Protein AF-R5KAX8-F1 (afdb_monomer_lite)

Foldseek 3Di:
DAAAEEFQDQPVLPPQDPVVLVVCLVRHQKYFYQQPPQDLPDPALVSLLVSLVPDDQRRRWMRHNNDIDTDDSLLSSVLCCCANVQKDAFQRVQQDDSPPDDGHDPPDDDPDAPVVVLVVSLVVVLVRVVVVDPDDDDPVVSVCPRAVAAWDQDPVRSMIGGNYHYDDDDPSCCVVTPDPD

Sequence (181 aa):
MKNFLWVTRNLEFTGLKKADKENLYFNYPIIIRRPKSLPKDCESYCTLYKCCKNMPLKDRQIVYNKVLFKLSIKQYFMFCALLLWGEIDEKEFNKIDFRTGRCRKPNQKAARNLEKSINILKREIKKKIKAASKAVFDEESYKDDFINNLAMFDSWTRIAICKYRPAHLPSYLEKVCKQES

Structure (mmCIF, N/CA/C/O backbone):
data_AF-R5KAX8-F1
#
_entry.id   AF-R5KAX8-F1
#
loop_
_atom_site.group_PDB
_atom_site.id
_atom_site.type_symbol
_atom_site.label_atom_id
_atom_site.label_alt_id
_atom_site.label_comp_id
_atom_site.label_asym_id
_atom_site.label_entity_id
_atom_site.label_seq_id
_atom_site.pdbx_PDB_ins_code
_atom_site.Cartn_x
_atom_site.Cartn_y
_atom_site.Cartn_z
_atom_site.occupancy
_atom_site.B_iso_or_equiv
_atom_site.auth_seq_id
_atom_site.auth_comp_id
_atom_site.auth_asym_id
_atom_site.auth_atom_id
_atom_site.pdbx_PDB_model_num
ATOM 1 N N . MET A 1 1 ? 3.744 -15.124 9.694 1.00 63.97 1 MET A N 1
ATOM 2 C CA . MET A 1 1 ? 3.712 -14.063 8.660 1.00 63.97 1 MET A CA 1
ATOM 3 C C . MET A 1 1 ? 2.428 -13.270 8.869 1.00 63.97 1 MET A C 1
ATOM 5 O O . MET A 1 1 ? 1.398 -13.905 9.049 1.00 63.97 1 MET A O 1
ATOM 9 N N . LYS A 1 2 ? 2.484 -11.938 8.993 1.00 76.06 2 LYS A N 1
ATOM 10 C CA . LYS A 1 2 ? 1.295 -11.129 9.323 1.00 76.06 2 LYS A CA 1
ATOM 11 C C . LYS A 1 2 ? 0.395 -10.980 8.085 1.00 76.06 2 LYS A C 1
ATOM 13 O O . LYS A 1 2 ? 0.887 -10.991 6.956 1.00 76.06 2 LYS A O 1
ATOM 18 N N . ASN A 1 3 ? -0.906 -10.817 8.296 1.00 86.00 3 ASN A N 1
ATOM 19 C CA . ASN A 1 3 ? -1.881 -10.677 7.216 1.00 86.00 3 ASN A CA 1
ATOM 20 C C . ASN A 1 3 ? -2.207 -9.206 6.932 1.00 86.00 3 ASN A C 1
ATOM 22 O O . ASN A 1 3 ? -2.209 -8.379 7.845 1.00 86.00 3 ASN A O 1
ATOM 26 N N . PHE A 1 4 ? -2.507 -8.881 5.677 1.00 89.38 4 PHE A N 1
ATOM 27 C CA . PHE A 1 4 ? -3.097 -7.602 5.287 1.00 89.38 4 PHE A CA 1
ATOM 28 C C . PHE A 1 4 ? -4.496 -7.818 4.707 1.00 89.38 4 PHE A C 1
ATOM 30 O O . PHE A 1 4 ? -4.809 -8.894 4.198 1.00 89.38 4 PHE A O 1
ATOM 37 N N . LEU A 1 5 ? -5.319 -6.770 4.726 1.00 90.38 5 LEU A N 1
ATOM 38 C CA . LEU A 1 5 ? -6.639 -6.784 4.104 1.00 90.38 5 LEU A CA 1
ATOM 39 C C . LEU A 1 5 ? -6.728 -5.814 2.920 1.00 90.38 5 LEU A C 1
ATOM 41 O O . LEU A 1 5 ? -6.297 -4.661 2.996 1.00 90.38 5 LEU A O 1
ATOM 45 N N . TRP A 1 6 ? -7.323 -6.280 1.822 1.00 88.25 6 TRP A N 1
ATOM 46 C CA . TRP A 1 6 ? -7.698 -5.455 0.673 1.00 88.25 6 TRP A CA 1
ATOM 47 C C . TRP A 1 6 ? -9.203 -5.244 0.645 1.00 88.25 6 TRP A C 1
ATOM 49 O O . TRP A 1 6 ? -9.973 -6.196 0.727 1.00 88.25 6 TRP A O 1
ATOM 59 N N . VAL A 1 7 ? -9.626 -3.993 0.477 1.00 88.56 7 VAL A N 1
ATOM 60 C CA . VAL A 1 7 ? -11.050 -3.646 0.376 1.00 88.56 7 VAL A CA 1
ATOM 61 C C . VAL A 1 7 ? -11.300 -2.667 -0.764 1.00 88.56 7 VAL A C 1
ATOM 63 O O . VAL A 1 7 ? -10.434 -1.890 -1.146 1.00 88.56 7 VAL A O 1
ATOM 66 N N . THR A 1 8 ? -12.504 -2.666 -1.324 1.00 84.00 8 THR A N 1
ATOM 67 C CA . THR A 1 8 ? -12.880 -1.788 -2.449 1.00 84.00 8 THR A CA 1
ATOM 68 C C . THR A 1 8 ? -13.426 -0.424 -1.990 1.00 84.00 8 THR A C 1
ATOM 70 O O . THR A 1 8 ? -13.430 0.561 -2.743 1.00 84.00 8 THR A O 1
ATOM 73 N N . ARG A 1 9 ? -13.858 -0.328 -0.726 1.00 81.25 9 ARG A N 1
ATOM 74 C CA . ARG A 1 9 ? -14.487 0.861 -0.129 1.00 81.25 9 ARG A CA 1
ATOM 75 C C . ARG A 1 9 ? -13.514 1.770 0.632 1.00 81.25 9 ARG A C 1
ATOM 77 O O . ARG A 1 9 ? -12.328 1.488 0.753 1.00 81.25 9 ARG A O 1
ATOM 84 N N . ASN A 1 10 ? -14.037 2.911 1.088 1.00 85.62 10 ASN A N 1
ATOM 85 C CA . ASN A 1 10 ? -13.335 3.856 1.959 1.00 85.62 10 ASN A CA 1
ATOM 86 C C . ASN A 1 10 ? -12.998 3.193 3.311 1.00 85.62 10 ASN A C 1
ATOM 88 O O . ASN A 1 10 ? -13.814 2.455 3.861 1.00 85.62 10 ASN A O 1
ATOM 92 N N . LEU A 1 11 ? -11.803 3.479 3.831 1.00 88.88 11 LEU A N 1
ATOM 93 C CA . LEU A 1 11 ? -11.251 2.877 5.048 1.00 88.88 11 LEU A CA 1
ATOM 94 C C . LEU A 1 11 ? -11.665 3.568 6.363 1.00 88.88 11 LEU A C 1
ATOM 96 O O . LEU A 1 11 ? -11.136 3.247 7.420 1.00 88.88 11 LEU A O 1
ATOM 100 N N . GLU A 1 12 ? -12.595 4.520 6.327 1.00 86.69 12 GLU A N 1
ATOM 101 C CA . GLU A 1 12 ? -13.232 5.089 7.529 1.00 86.69 12 GLU A CA 1
ATOM 102 C C . GLU A 1 12 ? -14.207 4.094 8.187 1.00 86.69 12 GLU A C 1
ATOM 104 O O . GLU A 1 12 ? -14.533 4.210 9.377 1.00 86.69 12 GLU A O 1
ATOM 109 N N . PHE A 1 13 ? -14.666 3.098 7.413 1.00 85.06 13 PHE A N 1
ATOM 110 C CA . PHE A 1 13 ? -15.627 2.074 7.829 1.00 85.06 13 PHE A CA 1
ATOM 111 C C . PHE A 1 13 ? -16.865 2.678 8.514 1.00 85.06 13 PHE A C 1
ATOM 113 O O . PHE A 1 13 ? -17.299 2.225 9.574 1.00 85.06 13 PHE A O 1
ATOM 120 N N . THR A 1 14 ? -17.410 3.765 7.963 1.00 82.50 14 THR A N 1
ATOM 121 C CA . THR A 1 14 ? -18.613 4.426 8.491 1.00 82.50 14 THR A CA 1
ATOM 122 C C . THR A 1 14 ? -19.763 3.422 8.596 1.00 82.50 14 THR A C 1
ATOM 124 O O . THR A 1 14 ? -20.041 2.701 7.642 1.00 82.50 14 THR A O 1
ATOM 127 N N . GLY A 1 15 ? -20.399 3.348 9.769 1.00 80.44 15 GLY A N 1
ATOM 128 C CA . GLY A 1 15 ? -21.470 2.388 10.063 1.00 80.44 15 GLY A CA 1
ATOM 129 C C . GLY A 1 15 ? -21.019 1.035 10.633 1.00 80.44 15 GLY A C 1
ATOM 130 O O . GLY A 1 15 ? -21.863 0.280 11.103 1.00 80.44 15 GLY A O 1
ATOM 131 N N . LEU A 1 16 ? -19.715 0.725 10.656 1.00 85.31 16 LEU A N 1
ATOM 132 C CA . LEU A 1 16 ? -19.208 -0.474 11.334 1.00 85.31 16 LEU A CA 1
ATOM 133 C C . LEU A 1 16 ? -19.218 -0.269 12.860 1.00 85.31 16 LEU A C 1
ATOM 135 O O . LEU A 1 16 ? -18.803 0.793 13.340 1.00 85.31 16 LEU A O 1
ATOM 139 N N . LYS A 1 17 ? -19.678 -1.271 13.625 1.00 87.00 17 LYS A N 1
ATOM 140 C CA . LYS A 1 17 ? -19.732 -1.194 15.095 1.00 87.00 17 LYS A CA 1
ATOM 141 C C . LYS A 1 17 ? -18.326 -1.014 15.672 1.00 87.00 17 LYS A C 1
ATOM 143 O O . LYS A 1 17 ? -17.340 -1.467 15.092 1.00 87.00 17 LYS A O 1
ATOM 148 N N . LYS A 1 18 ? -18.228 -0.376 16.842 1.00 86.75 18 LYS A N 1
ATOM 149 C CA . LYS A 1 18 ? -16.941 -0.115 17.511 1.00 86.75 18 LYS A CA 1
ATOM 150 C C . LYS A 1 18 ? -16.135 -1.403 17.738 1.00 86.75 18 LYS A C 1
ATOM 152 O O . LYS A 1 18 ? -14.972 -1.444 17.354 1.00 86.75 18 LYS A O 1
ATOM 157 N N . ALA A 1 19 ? -16.775 -2.450 18.263 1.00 87.00 19 ALA A N 1
ATOM 158 C CA . ALA A 1 19 ? -16.139 -3.748 18.497 1.00 87.00 19 ALA A CA 1
ATOM 159 C C . ALA A 1 19 ? -15.591 -4.379 17.201 1.00 87.00 19 ALA A C 1
ATOM 161 O O . ALA A 1 19 ? -14.463 -4.865 17.177 1.00 87.00 19 ALA A O 1
ATOM 162 N N . ASP A 1 20 ? -16.343 -4.294 16.100 1.00 86.94 20 ASP A N 1
ATOM 163 C CA . ASP A 1 20 ? -15.914 -4.822 14.799 1.00 86.94 20 ASP A CA 1
ATOM 164 C C . ASP A 1 20 ? -14.734 -4.019 14.223 1.00 86.94 20 ASP A C 1
ATOM 166 O O . ASP A 1 20 ? -13.806 -4.597 13.662 1.00 86.94 20 ASP A O 1
ATOM 170 N N . LYS A 1 21 ? -14.716 -2.686 14.398 1.00 85.38 21 LYS A N 1
ATOM 171 C CA . LYS A 1 21 ? -13.563 -1.841 14.026 1.00 85.38 21 LYS A CA 1
ATOM 172 C C . LYS A 1 21 ? -12.316 -2.183 14.840 1.00 85.38 21 LYS A C 1
ATOM 174 O O . LYS A 1 21 ? -11.220 -2.238 14.289 1.00 85.38 21 LYS A O 1
ATOM 179 N N . GLU A 1 22 ? -12.469 -2.396 16.143 1.00 85.88 22 GLU A N 1
ATOM 180 C CA . GLU A 1 22 ? -11.364 -2.772 17.028 1.00 85.88 22 GLU A CA 1
ATOM 181 C C . GLU A 1 22 ? -10.803 -4.149 16.657 1.00 85.88 22 GLU A C 1
ATOM 183 O O . GLU A 1 22 ? -9.586 -4.289 16.530 1.00 85.88 22 GLU A O 1
ATOM 188 N N . ASN A 1 23 ? -11.675 -5.125 16.381 1.00 87.00 23 ASN A N 1
ATOM 189 C CA . ASN A 1 23 ? -11.291 -6.443 15.876 1.00 87.00 23 ASN A CA 1
ATOM 190 C C . ASN A 1 23 ? -10.549 -6.347 14.532 1.00 87.00 23 ASN A C 1
ATOM 192 O O . ASN A 1 23 ? -9.480 -6.934 14.370 1.00 87.00 23 ASN A O 1
ATOM 196 N N . LEU A 1 24 ? -11.078 -5.563 13.591 1.00 87.19 24 LEU A N 1
ATOM 197 C CA . LEU A 1 24 ? -10.472 -5.319 12.284 1.00 87.19 24 LEU A CA 1
ATOM 198 C C . LEU A 1 24 ? -9.046 -4.764 12.423 1.00 87.19 24 LEU A C 1
ATOM 200 O O . LEU A 1 24 ? -8.108 -5.284 11.827 1.00 87.19 24 LEU A O 1
ATOM 204 N N . TYR A 1 25 ? -8.853 -3.740 13.251 1.00 84.56 25 TYR A N 1
ATOM 205 C CA . TYR A 1 25 ? -7.537 -3.132 13.454 1.00 84.56 25 TYR A CA 1
ATOM 206 C C . TYR A 1 25 ? -6.581 -3.975 14.302 1.00 84.56 25 TYR A C 1
ATOM 208 O O . TYR A 1 25 ? -5.371 -3.750 14.258 1.00 84.56 25 TYR A O 1
ATOM 216 N N . PHE A 1 26 ? -7.101 -4.912 15.093 1.00 82.44 26 PHE A N 1
ATOM 217 C CA . PHE A 1 26 ? -6.298 -5.881 15.831 1.00 82.44 26 PHE A CA 1
ATOM 218 C C . PHE A 1 26 ? -5.771 -6.989 14.909 1.00 82.44 26 PHE A C 1
ATOM 220 O O . PHE A 1 26 ? -4.586 -7.310 14.951 1.00 82.44 26 PHE A O 1
ATOM 227 N N . ASN A 1 27 ? -6.628 -7.524 14.037 1.00 84.88 27 ASN A N 1
ATOM 228 C CA . ASN A 1 27 ? -6.297 -8.657 13.171 1.00 84.88 27 ASN A CA 1
ATOM 229 C C . ASN A 1 27 ? -5.554 -8.257 11.888 1.00 84.88 27 ASN A C 1
ATOM 231 O O . ASN A 1 27 ? -4.792 -9.056 11.341 1.00 84.88 27 ASN A O 1
ATOM 235 N N . TYR A 1 28 ? -5.755 -7.025 11.411 1.00 87.44 28 TYR A N 1
ATOM 236 C CA . TYR A 1 28 ? -5.212 -6.544 10.141 1.00 87.44 28 TYR A CA 1
ATOM 237 C C . TYR A 1 28 ? -4.357 -5.289 10.357 1.00 87.44 28 TYR A C 1
ATOM 239 O O . TYR A 1 28 ? -4.860 -4.166 10.263 1.00 87.44 28 TYR A O 1
ATOM 247 N N . PRO A 1 29 ? -3.046 -5.448 10.625 1.00 84.19 29 PRO A N 1
ATOM 248 C CA . PRO A 1 29 ? -2.121 -4.324 10.810 1.00 84.19 29 PRO A CA 1
ATOM 249 C C . PRO A 1 29 ? -2.028 -3.414 9.582 1.00 84.19 29 PRO A C 1
ATOM 251 O O . PRO A 1 29 ? -1.718 -2.229 9.720 1.00 84.19 29 PRO A O 1
ATOM 254 N N . ILE A 1 30 ? -2.311 -3.959 8.394 1.00 89.19 30 ILE A N 1
ATOM 255 C CA . ILE A 1 30 ? -2.404 -3.212 7.145 1.00 89.19 30 ILE A CA 1
ATOM 256 C C . ILE A 1 30 ? -3.758 -3.468 6.503 1.00 89.19 30 ILE A C 1
ATOM 258 O O . ILE A 1 30 ? -4.116 -4.611 6.218 1.00 89.19 30 ILE A O 1
ATOM 262 N N . ILE A 1 31 ? -4.471 -2.387 6.205 1.00 91.31 31 ILE A N 1
ATOM 263 C CA . ILE A 1 31 ? -5.671 -2.414 5.375 1.00 91.31 31 ILE A CA 1
ATOM 264 C C . ILE A 1 31 ? -5.494 -1.371 4.290 1.00 91.31 31 ILE A C 1
ATOM 266 O O . ILE A 1 31 ? -5.226 -0.207 4.582 1.00 91.31 31 ILE A O 1
ATOM 270 N N . ILE A 1 32 ? -5.643 -1.762 3.034 1.00 91.81 32 ILE A N 1
ATOM 271 C CA . ILE A 1 32 ? -5.499 -0.845 1.908 1.00 91.81 32 ILE A CA 1
ATOM 272 C C . ILE A 1 32 ? -6.724 -0.916 1.016 1.00 91.81 32 ILE A C 1
ATOM 274 O O . ILE A 1 32 ? -7.329 -1.970 0.804 1.00 91.81 32 ILE A O 1
ATOM 278 N N . ARG A 1 33 ? -7.093 0.243 0.476 1.00 91.12 33 ARG A N 1
ATOM 279 C CA . ARG A 1 33 ? -8.115 0.293 -0.553 1.00 91.12 33 ARG A CA 1
ATOM 280 C C . ARG A 1 33 ? -7.522 -0.184 -1.875 1.00 91.12 33 ARG A C 1
ATOM 282 O O . ARG A 1 33 ? -6.503 0.358 -2.291 1.00 91.12 33 ARG A O 1
ATOM 289 N N . ARG A 1 34 ? -8.151 -1.149 -2.543 1.00 88.31 34 ARG A N 1
ATOM 290 C CA . ARG A 1 34 ? -7.761 -1.652 -3.870 1.00 88.31 34 ARG A CA 1
ATOM 291 C C . ARG A 1 34 ? -7.895 -0.552 -4.932 1.00 88.31 34 ARG A C 1
ATOM 293 O O . ARG A 1 34 ? -8.886 0.190 -4.898 1.00 88.31 34 ARG A O 1
ATOM 300 N N . PRO A 1 35 ? -6.962 -0.459 -5.901 1.00 90.06 35 PRO A N 1
ATOM 301 C CA . PRO A 1 35 ? -7.127 0.453 -7.015 1.00 90.06 35 PRO A CA 1
ATOM 302 C C . PRO A 1 35 ? -8.383 0.163 -7.835 1.00 90.06 35 PRO A C 1
ATOM 304 O O . PRO A 1 35 ? -8.605 -0.973 -8.252 1.00 90.06 35 PRO A O 1
ATOM 307 N N . LYS A 1 36 ? -9.215 1.187 -8.074 1.00 84.06 36 LYS A N 1
ATOM 308 C CA . LYS A 1 36 ? -10.422 1.033 -8.905 1.00 84.06 36 LYS A CA 1
ATOM 309 C C . LYS A 1 36 ? -10.028 0.559 -10.306 1.00 84.06 36 LYS A C 1
ATOM 311 O O . LYS A 1 36 ? -9.043 1.048 -10.862 1.00 84.06 36 LYS A O 1
ATOM 316 N N . SER A 1 37 ? -10.815 -0.361 -10.860 1.00 84.88 37 SER A N 1
ATOM 317 C CA . SER A 1 37 ? -10.628 -0.896 -12.217 1.00 84.88 37 SER A CA 1
ATOM 318 C C . SER A 1 37 ? -9.303 -1.636 -12.433 1.00 84.88 37 SER A C 1
ATOM 320 O O . SER A 1 37 ? -8.888 -1.809 -13.575 1.00 84.88 37 SER A O 1
ATOM 322 N N . LEU A 1 38 ? -8.616 -2.050 -11.362 1.00 87.69 38 LEU A N 1
ATOM 323 C CA . LEU A 1 38 ? -7.455 -2.923 -11.483 1.00 87.69 38 LEU A CA 1
ATOM 324 C C . LEU A 1 38 ? -7.925 -4.341 -11.842 1.00 87.69 38 LEU A C 1
ATOM 326 O O . LEU A 1 38 ? -8.655 -4.925 -11.033 1.00 87.69 38 LEU A O 1
ATOM 330 N N . PRO A 1 39 ? -7.497 -4.909 -12.985 1.00 85.50 39 PRO A N 1
ATOM 331 C CA . PRO A 1 39 ? -7.813 -6.292 -13.341 1.00 85.50 39 PRO A CA 1
ATOM 332 C C . PRO A 1 39 ? -7.397 -7.265 -12.232 1.00 85.50 39 PRO A C 1
ATOM 334 O O . PRO A 1 39 ? -6.427 -6.999 -11.516 1.00 85.50 39 PRO A O 1
ATOM 337 N N . LYS A 1 40 ? -8.126 -8.375 -12.066 1.00 76.88 40 LYS A N 1
ATOM 338 C CA . LYS A 1 40 ? -7.786 -9.403 -11.065 1.00 76.88 40 LYS A CA 1
ATOM 339 C C . LYS A 1 40 ? -6.374 -9.938 -11.293 1.00 76.88 40 LYS A C 1
ATOM 341 O O . LYS A 1 40 ? -5.560 -9.866 -10.379 1.00 76.88 40 LYS A O 1
ATOM 346 N N . ASP A 1 41 ? -6.073 -10.271 -12.542 1.00 81.50 41 ASP A N 1
ATOM 347 C CA . ASP A 1 41 ? -4.807 -10.872 -12.969 1.00 81.50 41 ASP A CA 1
ATOM 348 C C . ASP A 1 41 ? -3.854 -9.816 -13.556 1.00 81.50 41 ASP A C 1
ATOM 350 O O . ASP A 1 41 ? -3.223 -9.989 -14.596 1.00 81.50 41 ASP A O 1
ATOM 354 N N . CYS A 1 42 ? -3.807 -8.630 -12.940 1.00 84.44 42 CYS A N 1
ATOM 355 C CA . CYS A 1 42 ? -2.930 -7.565 -13.410 1.00 84.44 42 CYS A CA 1
ATOM 356 C C . CYS A 1 42 ? -1.467 -7.887 -13.084 1.00 84.44 42 CYS A C 1
ATOM 358 O O . CYS A 1 42 ? -1.060 -7.746 -11.936 1.00 84.44 42 CYS A O 1
ATOM 360 N N . GLU A 1 43 ? -0.660 -8.180 -14.102 1.00 84.25 43 GLU A N 1
ATOM 361 C CA . GLU A 1 43 ? 0.795 -8.397 -13.966 1.00 84.25 43 GLU A CA 1
ATOM 362 C C . GLU A 1 43 ? 1.633 -7.170 -14.379 1.00 84.25 43 GLU A C 1
ATOM 364 O O . GLU A 1 43 ? 2.834 -7.082 -14.133 1.00 84.25 43 GLU A O 1
ATOM 369 N N . SER A 1 44 ? 1.011 -6.167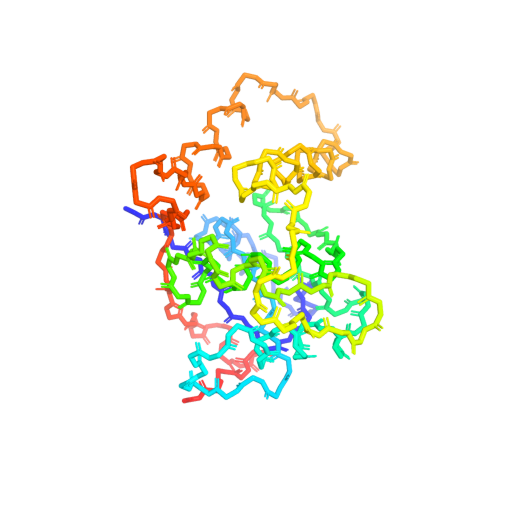 -15.009 1.00 88.62 44 SER A N 1
ATOM 370 C CA . SER A 1 44 ? 1.733 -5.005 -15.538 1.00 88.62 44 SER A CA 1
ATOM 371 C C . SER A 1 44 ? 1.886 -3.877 -14.513 1.00 88.62 44 SER A C 1
ATOM 373 O O . SER A 1 44 ? 0.907 -3.237 -14.116 1.00 88.62 44 SER A O 1
ATOM 375 N N . TYR A 1 45 ? 3.137 -3.521 -14.198 1.00 88.00 45 TYR A N 1
ATOM 376 C CA . TYR A 1 45 ? 3.512 -2.340 -13.398 1.00 88.00 45 TYR A CA 1
ATOM 377 C C . TYR A 1 45 ? 2.911 -1.049 -13.949 1.00 88.00 45 TYR A C 1
ATOM 379 O O . TYR A 1 45 ? 2.406 -0.212 -13.199 1.00 88.00 45 TYR A O 1
ATOM 387 N N . CYS A 1 46 ? 2.915 -0.899 -15.273 1.00 88.50 46 CYS A N 1
ATOM 388 C CA . CYS A 1 46 ? 2.341 0.259 -15.944 1.00 88.50 46 CYS A CA 1
ATOM 389 C C . CYS A 1 46 ? 0.820 0.325 -15.768 1.00 88.50 46 CYS A C 1
ATOM 391 O O . CYS A 1 46 ? 0.285 1.411 -15.537 1.00 88.50 46 CYS A O 1
ATOM 393 N N . THR A 1 47 ? 0.121 -0.809 -15.861 1.00 91.19 47 THR A N 1
ATOM 394 C CA . THR A 1 47 ? -1.331 -0.873 -15.636 1.00 91.19 47 THR A CA 1
ATOM 395 C C . THR A 1 47 ? -1.669 -0.560 -14.184 1.00 91.19 47 THR A C 1
ATOM 397 O O . THR A 1 47 ? -2.483 0.331 -13.937 1.00 91.19 47 THR A O 1
ATOM 400 N N . LEU A 1 48 ? -0.972 -1.183 -13.226 1.00 92.62 48 LEU A N 1
ATOM 401 C CA . LEU A 1 48 ? -1.141 -0.878 -11.805 1.00 92.62 48 LEU A CA 1
ATOM 402 C C . LEU A 1 48 ? -0.914 0.613 -11.523 1.00 92.62 48 LEU A C 1
ATOM 404 O O . LEU A 1 48 ? -1.745 1.263 -10.887 1.00 92.62 48 LEU A O 1
ATOM 408 N N . TYR A 1 49 ? 0.172 1.187 -12.048 1.00 91.69 49 TYR A N 1
ATOM 409 C CA . TYR A 1 49 ? 0.467 2.610 -11.900 1.00 91.69 49 TYR A CA 1
ATOM 410 C C . TYR A 1 49 ? -0.645 3.500 -12.472 1.00 91.69 49 TYR A C 1
ATOM 412 O O . TYR A 1 49 ? -1.055 4.456 -11.808 1.00 91.69 49 TYR A O 1
ATOM 420 N N . LYS A 1 50 ? -1.179 3.185 -13.661 1.00 91.56 50 LYS A N 1
ATOM 421 C CA . LYS A 1 50 ? -2.312 3.916 -14.256 1.00 91.56 50 LYS A CA 1
ATOM 422 C C . LYS A 1 50 ? -3.542 3.881 -13.341 1.00 91.56 50 LYS A C 1
ATOM 424 O O . LYS A 1 50 ? -4.111 4.939 -13.070 1.00 91.56 50 LYS A O 1
ATOM 429 N N . CYS A 1 51 ? -3.905 2.716 -12.801 1.00 92.31 51 CYS A N 1
ATOM 430 C CA . CYS A 1 51 ? -5.018 2.583 -11.854 1.00 92.31 51 CYS A CA 1
ATOM 431 C C . CYS A 1 51 ? -4.778 3.407 -10.575 1.00 92.31 51 CYS A C 1
ATOM 433 O O . CYS A 1 51 ? -5.633 4.198 -10.172 1.00 92.31 51 CYS A O 1
ATOM 435 N N . CYS A 1 52 ? -3.588 3.303 -9.973 1.00 92.31 52 CYS A N 1
ATOM 436 C CA . CYS A 1 52 ? -3.205 4.076 -8.787 1.00 92.31 52 CYS A CA 1
ATOM 437 C C . CYS A 1 52 ? -3.236 5.593 -9.024 1.00 92.31 52 CYS A C 1
ATOM 439 O O . CYS A 1 52 ? -3.624 6.360 -8.139 1.00 92.31 52 CYS A O 1
ATOM 441 N N . LYS A 1 53 ? -2.818 6.035 -10.214 1.00 90.69 53 LYS A N 1
ATOM 442 C CA . LYS A 1 53 ? -2.814 7.443 -10.621 1.00 90.69 5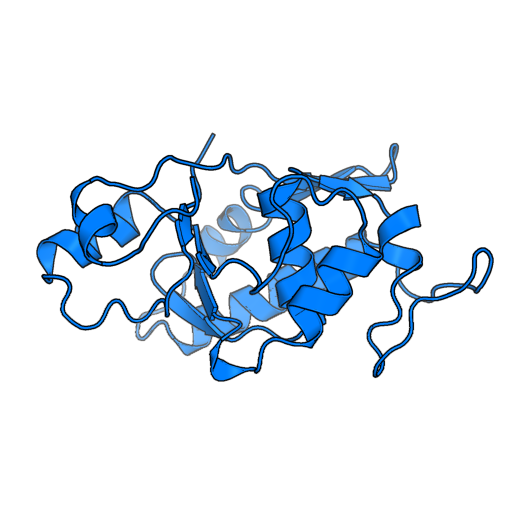3 LYS A CA 1
ATOM 443 C C . LYS A 1 53 ? -4.233 7.992 -10.776 1.00 90.69 53 LYS A C 1
ATOM 445 O O . LYS A 1 53 ? -4.487 9.114 -10.343 1.00 90.69 53 LYS A O 1
ATOM 450 N N . ASN A 1 54 ? -5.134 7.214 -11.376 1.00 91.44 54 ASN A N 1
ATOM 451 C CA . ASN A 1 54 ? -6.513 7.628 -11.653 1.00 91.44 54 ASN A CA 1
ATOM 452 C C . ASN A 1 54 ? -7.376 7.735 -10.387 1.00 91.44 54 ASN A C 1
ATOM 454 O O . ASN A 1 54 ? -8.426 8.376 -10.402 1.00 91.44 54 ASN A O 1
ATOM 458 N N . MET A 1 55 ? -6.940 7.157 -9.267 1.00 91.62 55 MET A N 1
ATOM 459 C CA . MET A 1 55 ? -7.612 7.364 -7.989 1.00 91.62 55 MET A CA 1
ATOM 460 C C . MET A 1 55 ? -7.312 8.746 -7.409 1.00 91.62 55 MET A C 1
ATOM 462 O O . MET A 1 55 ? -6.141 9.107 -7.308 1.00 91.62 55 MET A O 1
ATOM 466 N N . PRO A 1 56 ? -8.314 9.505 -6.933 1.00 91.94 56 PRO A N 1
ATOM 467 C CA . PRO A 1 56 ? -8.085 10.786 -6.267 1.00 91.94 56 PRO A CA 1
ATOM 468 C C . PRO A 1 56 ? -7.401 10.607 -4.901 1.00 91.94 56 PRO A C 1
ATOM 470 O O . PRO A 1 56 ? -7.473 9.545 -4.285 1.00 91.94 56 PRO A O 1
ATOM 473 N N . LEU A 1 57 ? -6.782 11.672 -4.366 1.00 92.12 57 LEU A N 1
ATOM 474 C CA . LEU A 1 57 ? -6.078 11.628 -3.069 1.00 92.12 57 LEU A CA 1
ATOM 475 C C . LEU A 1 57 ? -6.958 11.119 -1.922 1.00 92.12 57 LEU A C 1
ATOM 477 O O . LEU A 1 57 ? -6.471 10.394 -1.059 1.00 92.12 57 LEU A O 1
ATOM 481 N N . LYS A 1 58 ? -8.249 11.474 -1.929 1.00 91.38 58 LYS A N 1
ATOM 482 C CA . LYS A 1 58 ? -9.221 11.016 -0.928 1.00 91.38 58 LYS A CA 1
ATOM 483 C C . LYS A 1 58 ? -9.420 9.498 -0.919 1.00 91.38 58 LYS A C 1
ATOM 485 O O . LYS A 1 58 ? -9.758 8.963 0.124 1.00 91.38 58 LYS A O 1
ATOM 490 N N . ASP A 1 59 ? -9.177 8.828 -2.047 1.00 91.75 59 ASP A N 1
ATOM 491 C CA . ASP A 1 59 ? -9.386 7.389 -2.200 1.00 91.75 59 ASP A CA 1
ATOM 492 C C . ASP A 1 59 ? -8.089 6.578 -1.995 1.00 91.75 59 ASP A C 1
ATOM 494 O O . ASP A 1 59 ? -8.162 5.379 -1.748 1.00 91.75 59 ASP A O 1
ATOM 498 N N . ARG A 1 60 ? -6.902 7.199 -2.047 1.00 93.31 60 ARG A N 1
ATOM 499 C CA . ARG A 1 60 ? -5.601 6.534 -1.807 1.00 93.31 60 ARG A CA 1
ATOM 500 C C . ARG A 1 60 ? -5.333 6.366 -0.310 1.00 93.31 60 ARG A C 1
ATOM 502 O O . ARG A 1 60 ? -4.390 6.942 0.235 1.00 93.31 60 ARG A O 1
ATOM 509 N N . GLN A 1 61 ? -6.231 5.649 0.351 1.00 91.88 61 GLN A N 1
ATOM 510 C CA . GLN A 1 61 ? -6.245 5.438 1.792 1.00 91.88 61 GLN A CA 1
ATOM 511 C C . GLN A 1 61 ? -5.530 4.143 2.166 1.00 91.88 61 GLN A C 1
ATOM 513 O O . GLN A 1 61 ? -5.630 3.132 1.466 1.00 91.88 61 GLN A O 1
ATOM 518 N N . ILE A 1 62 ? -4.862 4.184 3.311 1.00 91.56 62 ILE A N 1
ATOM 519 C CA . ILE A 1 62 ? -4.321 3.018 3.997 1.00 91.56 62 ILE A CA 1
ATOM 520 C C . ILE A 1 62 ? -4.578 3.173 5.497 1.00 91.56 62 ILE A C 1
ATOM 522 O O . ILE A 1 62 ? -4.473 4.277 6.038 1.00 91.56 62 ILE A O 1
ATOM 526 N N . VAL A 1 63 ? -4.915 2.070 6.153 1.00 89.75 63 VAL A N 1
ATOM 527 C CA . VAL A 1 63 ? -4.784 1.913 7.597 1.00 89.75 63 VAL A CA 1
ATOM 528 C C . VAL A 1 63 ? -3.499 1.144 7.841 1.00 89.75 63 VAL A C 1
ATOM 530 O O . VAL A 1 63 ? -3.328 0.046 7.314 1.00 89.75 63 VAL A O 1
AT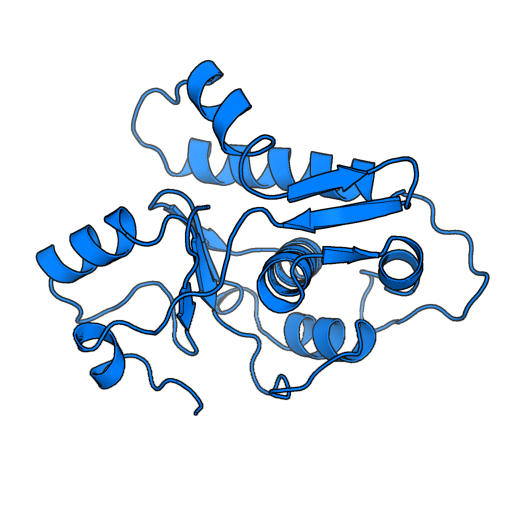OM 533 N N . TYR A 1 64 ? -2.593 1.726 8.616 1.00 86.88 64 TYR A N 1
ATOM 534 C CA . TYR A 1 64 ? -1.362 1.071 9.046 1.00 86.88 64 TYR A CA 1
ATOM 535 C C . TYR A 1 64 ? -1.217 1.263 10.550 1.00 86.88 64 TYR A C 1
ATOM 537 O O . TYR A 1 64 ? -1.262 2.401 11.020 1.00 86.88 64 TYR A O 1
ATOM 545 N N . ASN A 1 65 ? -1.072 0.170 11.302 1.00 80.00 65 ASN A N 1
ATOM 546 C CA . ASN A 1 65 ? -1.020 0.185 12.769 1.00 80.00 65 ASN A CA 1
ATOM 547 C C . ASN A 1 65 ? -2.145 1.048 13.374 1.00 80.00 65 ASN A C 1
ATOM 549 O O . ASN A 1 65 ? -1.906 1.951 14.172 1.00 80.00 65 ASN A O 1
ATOM 553 N N . LYS A 1 66 ? -3.391 0.773 12.958 1.00 82.56 66 LYS A N 1
ATOM 554 C CA . LYS A 1 66 ? -4.626 1.455 13.401 1.00 82.56 66 LYS A CA 1
ATOM 555 C C . LYS A 1 66 ? -4.750 2.935 13.007 1.00 82.56 66 LYS A C 1
ATOM 557 O O . LYS A 1 66 ? -5.746 3.570 13.346 1.00 82.56 66 LYS A O 1
ATOM 562 N N . VAL A 1 67 ? -3.790 3.490 12.266 1.00 85.38 67 VAL A N 1
ATOM 563 C CA . VAL A 1 67 ? -3.838 4.876 11.793 1.00 85.38 67 VAL A CA 1
ATOM 564 C C . VAL A 1 67 ? -4.288 4.926 10.341 1.00 85.38 67 VAL A C 1
ATOM 566 O O . VAL A 1 67 ? -3.629 4.371 9.464 1.00 85.38 67 VAL A O 1
ATOM 569 N N . LEU A 1 68 ? -5.374 5.653 10.082 1.00 89.75 68 LEU A N 1
ATOM 570 C CA . LEU A 1 68 ? -5.843 5.966 8.736 1.00 89.75 68 LEU A CA 1
ATOM 571 C C . LEU A 1 68 ? -5.125 7.202 8.183 1.00 89.75 68 LEU A C 1
ATOM 573 O O . LEU A 1 68 ? -5.187 8.283 8.766 1.00 89.75 68 LEU A O 1
ATOM 577 N N . PHE A 1 69 ? -4.507 7.079 7.011 1.00 90.50 69 PHE A N 1
ATOM 578 C CA . PHE A 1 69 ? -3.940 8.224 6.301 1.00 90.50 69 PHE A CA 1
ATOM 579 C C . PHE A 1 69 ? -3.971 8.050 4.781 1.00 90.50 69 PHE A C 1
ATOM 581 O O . PHE A 1 69 ? -4.235 6.979 4.236 1.00 90.50 69 PHE A O 1
ATOM 588 N N . LYS A 1 70 ? -3.714 9.159 4.079 1.00 92.81 70 LYS A N 1
ATOM 589 C CA . LYS A 1 70 ? -3.702 9.235 2.613 1.00 92.81 70 LYS A CA 1
ATOM 590 C C . LYS A 1 70 ? -2.274 9.184 2.075 1.00 92.81 70 LYS A C 1
ATOM 592 O O . LYS A 1 70 ? -1.355 9.768 2.668 1.00 92.81 70 LYS A O 1
ATOM 597 N N . LEU A 1 71 ? -2.113 8.537 0.925 1.00 92.31 71 LEU A N 1
ATOM 598 C CA . LEU A 1 71 ? -0.843 8.328 0.235 1.00 92.31 71 LEU A CA 1
ATOM 599 C C . LEU A 1 71 ? -0.738 9.164 -1.050 1.00 92.31 71 LEU A C 1
ATOM 601 O O . LEU A 1 71 ? -1.718 9.387 -1.775 1.00 92.31 71 LEU A O 1
ATOM 605 N N . SER A 1 72 ? 0.482 9.607 -1.365 1.00 92.25 72 SER A N 1
ATOM 606 C CA . SER A 1 72 ? 0.794 10.127 -2.701 1.00 92.25 72 SER A CA 1
ATOM 607 C C . SER A 1 72 ? 0.696 9.010 -3.747 1.00 92.25 72 SER A C 1
ATOM 609 O O . SER A 1 72 ? 0.707 7.831 -3.399 1.00 92.25 72 SER A O 1
ATOM 611 N N . ILE A 1 73 ? 0.634 9.359 -5.037 1.00 92.44 73 ILE A N 1
ATOM 612 C CA . ILE A 1 73 ? 0.547 8.364 -6.124 1.00 92.44 73 ILE A CA 1
ATOM 613 C C . ILE A 1 73 ? 1.704 7.361 -6.037 1.00 92.44 73 ILE A C 1
ATOM 615 O O . ILE A 1 73 ? 1.475 6.157 -6.085 1.00 92.44 73 ILE A O 1
ATOM 619 N N . LYS A 1 74 ? 2.936 7.854 -5.845 1.00 91.31 74 LYS A N 1
ATOM 620 C CA . LYS A 1 74 ? 4.128 7.007 -5.719 1.00 91.31 74 LYS A CA 1
ATOM 621 C C . LYS A 1 74 ? 4.031 6.057 -4.526 1.00 91.31 74 LYS A C 1
ATOM 623 O O . LYS A 1 74 ? 4.283 4.869 -4.675 1.00 91.31 74 LYS A O 1
ATOM 628 N N . GLN A 1 75 ? 3.669 6.580 -3.355 1.00 92.00 75 GLN A N 1
ATOM 629 C CA . GLN A 1 75 ? 3.568 5.775 -2.136 1.00 92.00 75 GLN A CA 1
ATOM 630 C C . GLN A 1 75 ? 2.479 4.706 -2.277 1.00 92.00 75 GLN A C 1
ATOM 632 O O . GLN A 1 75 ? 2.709 3.548 -1.956 1.00 92.00 75 GLN A O 1
ATOM 637 N N . TYR A 1 76 ? 1.315 5.091 -2.801 1.00 93.81 76 TYR A N 1
ATOM 638 C CA . TYR A 1 76 ? 0.186 4.191 -2.999 1.00 93.81 76 TYR A CA 1
ATOM 639 C C . TYR A 1 76 ? 0.506 3.074 -3.995 1.00 93.81 76 TYR A C 1
ATOM 641 O O . TYR A 1 76 ? 0.244 1.914 -3.700 1.00 93.81 76 TYR A O 1
ATOM 649 N N . PHE A 1 77 ? 1.144 3.407 -5.120 1.00 93.44 77 PHE A N 1
ATOM 650 C CA . PHE A 1 77 ? 1.635 2.425 -6.086 1.00 93.44 77 PHE A CA 1
ATOM 651 C C . PHE A 1 77 ? 2.592 1.414 -5.444 1.00 93.44 77 PHE A C 1
ATOM 653 O O . PHE A 1 77 ? 2.395 0.217 -5.604 1.00 93.44 77 PHE A O 1
ATOM 660 N N . MET A 1 78 ? 3.584 1.885 -4.677 1.00 92.62 78 MET A N 1
ATOM 661 C CA . MET A 1 78 ? 4.542 0.996 -4.009 1.00 92.62 78 MET A CA 1
ATOM 662 C C . MET A 1 78 ? 3.855 0.045 -3.024 1.00 92.62 78 MET A C 1
ATOM 664 O O . MET A 1 78 ? 4.162 -1.140 -3.010 1.00 92.62 78 MET A O 1
ATOM 668 N N . PHE A 1 79 ? 2.903 0.540 -2.228 1.00 92.12 79 PHE A N 1
ATOM 669 C CA . PHE A 1 79 ? 2.118 -0.319 -1.340 1.00 92.12 79 PHE A CA 1
ATOM 670 C C . PHE A 1 79 ? 1.282 -1.337 -2.117 1.00 92.12 79 PHE A C 1
ATOM 672 O O . PHE A 1 79 ? 1.246 -2.499 -1.735 1.00 92.12 79 PHE A O 1
ATOM 679 N N . CYS A 1 80 ? 0.626 -0.922 -3.203 1.00 92.06 80 CYS A N 1
ATOM 680 C CA . CYS A 1 80 ? -0.169 -1.843 -4.006 1.00 92.06 80 CYS A CA 1
ATOM 681 C C . CYS A 1 80 ? 0.704 -2.920 -4.649 1.00 92.06 80 CYS A C 1
ATOM 683 O O . CYS A 1 80 ? 0.321 -4.075 -4.589 1.00 92.06 80 CYS A O 1
ATOM 685 N N . ALA A 1 81 ? 1.867 -2.573 -5.205 1.00 92.44 81 ALA A N 1
ATOM 686 C CA . ALA A 1 81 ? 2.768 -3.543 -5.824 1.00 92.44 81 ALA A CA 1
ATOM 687 C C . ALA A 1 81 ? 3.302 -4.551 -4.791 1.00 92.44 81 ALA A C 1
ATOM 689 O O . ALA A 1 81 ? 3.154 -5.752 -4.986 1.00 92.44 81 ALA A O 1
ATOM 690 N N . LEU A 1 82 ? 3.798 -4.069 -3.642 1.00 91.38 82 LEU A N 1
ATOM 691 C CA . LEU A 1 82 ? 4.274 -4.935 -2.556 1.00 91.38 82 LEU A CA 1
ATOM 692 C C . LEU A 1 82 ? 3.180 -5.864 -2.028 1.00 91.38 82 LEU A C 1
ATOM 694 O O . LEU A 1 82 ? 3.432 -7.042 -1.816 1.00 91.38 82 LEU A O 1
ATOM 698 N N . LEU A 1 83 ? 1.976 -5.344 -1.785 1.00 89.12 83 LEU A N 1
ATOM 699 C CA . LEU A 1 83 ? 0.903 -6.138 -1.188 1.00 89.12 83 LEU A CA 1
ATOM 700 C C . LEU A 1 83 ? 0.226 -7.057 -2.216 1.00 89.12 83 LEU A C 1
ATOM 702 O O . LEU A 1 83 ? -0.165 -8.158 -1.857 1.00 89.12 83 LEU A O 1
ATOM 706 N N . LEU A 1 84 ? 0.091 -6.640 -3.479 1.00 84.75 84 LEU A N 1
ATOM 707 C CA . LEU A 1 84 ? -0.563 -7.443 -4.519 1.00 84.75 84 LEU A CA 1
ATOM 708 C C . LEU A 1 84 ? 0.335 -8.562 -5.035 1.00 84.75 84 LEU A C 1
ATOM 710 O O . LEU A 1 84 ? -0.115 -9.695 -5.157 1.00 84.75 84 LEU A O 1
ATOM 714 N N . TRP A 1 85 ? 1.582 -8.233 -5.364 1.00 88.50 85 TRP A N 1
ATOM 715 C CA . TRP A 1 85 ? 2.504 -9.163 -6.015 1.00 88.50 85 TRP A CA 1
ATOM 716 C C . TRP A 1 85 ? 3.492 -9.790 -5.044 1.00 88.50 85 TRP A C 1
ATOM 718 O O . TRP A 1 85 ? 4.256 -10.664 -5.424 1.00 88.50 85 TRP A O 1
ATOM 728 N N . GLY A 1 86 ? 3.503 -9.342 -3.788 1.00 88.44 86 GLY A N 1
ATOM 729 C CA . GLY A 1 86 ? 4.487 -9.784 -2.810 1.00 88.44 86 GLY A CA 1
ATOM 730 C C . GLY A 1 86 ? 5.871 -9.184 -3.043 1.00 88.44 86 GLY A C 1
ATOM 731 O O . GLY A 1 86 ? 6.732 -9.351 -2.188 1.00 88.44 86 GLY A O 1
ATOM 732 N N . GLU A 1 87 ? 6.096 -8.452 -4.136 1.00 91.75 87 GLU A N 1
ATOM 733 C CA . GLU A 1 87 ? 7.405 -7.905 -4.462 1.00 91.75 87 GLU A CA 1
ATOM 734 C C . GLU A 1 87 ? 7.381 -6.690 -5.404 1.00 91.75 87 GLU A C 1
ATOM 736 O O . GLU A 1 87 ? 6.378 -6.373 -6.045 1.00 91.75 87 GLU A O 1
ATOM 741 N N . ILE A 1 88 ? 8.515 -5.988 -5.458 1.00 92.25 88 ILE A N 1
ATOM 742 C CA . ILE A 1 88 ? 8.838 -4.953 -6.435 1.00 92.25 88 ILE A CA 1
ATOM 743 C C . ILE A 1 88 ? 10.186 -5.275 -7.077 1.00 92.25 88 ILE A C 1
ATOM 745 O O . ILE A 1 88 ? 11.210 -5.162 -6.407 1.00 92.25 88 ILE A O 1
ATOM 749 N N . ASP A 1 89 ? 10.205 -5.578 -8.373 1.00 91.06 89 ASP A N 1
ATOM 750 C CA . ASP A 1 89 ? 11.447 -5.627 -9.151 1.00 91.06 89 ASP A CA 1
ATOM 751 C C . ASP A 1 89 ? 11.920 -4.201 -9.484 1.00 91.06 89 ASP A C 1
ATOM 753 O O . ASP A 1 89 ? 11.146 -3.347 -9.939 1.00 91.06 89 ASP A O 1
ATOM 757 N N . GLU A 1 90 ? 13.199 -3.902 -9.245 1.00 89.88 90 GLU A N 1
ATOM 758 C CA . GLU A 1 90 ? 13.727 -2.560 -9.481 1.00 89.88 90 GLU A CA 1
ATOM 759 C C . GLU A 1 90 ? 13.737 -2.165 -10.967 1.00 89.88 90 GLU A C 1
ATOM 761 O O . GLU A 1 90 ? 13.506 -0.991 -11.284 1.00 89.88 90 GLU A O 1
ATOM 766 N N . LYS A 1 91 ? 13.994 -3.099 -11.892 1.00 87.75 91 LYS A N 1
ATOM 767 C CA . LYS A 1 91 ? 13.989 -2.800 -13.331 1.00 87.75 91 LYS A CA 1
ATOM 768 C C . LYS A 1 91 ? 12.588 -2.394 -13.773 1.00 87.75 91 LYS A C 1
ATOM 770 O O . LYS A 1 91 ? 12.462 -1.393 -14.478 1.00 87.75 91 LYS A O 1
ATOM 775 N N . GLU A 1 92 ? 11.550 -3.095 -13.320 1.00 87.94 92 GLU A N 1
ATOM 776 C CA . GLU A 1 92 ? 10.151 -2.732 -13.586 1.00 87.94 92 GLU A CA 1
ATOM 777 C C . GLU A 1 92 ? 9.762 -1.411 -12.915 1.00 87.94 92 GLU A C 1
ATOM 779 O O . GLU A 1 92 ? 9.190 -0.522 -13.554 1.00 87.94 92 GLU A O 1
ATOM 784 N N . PHE A 1 93 ? 10.143 -1.221 -11.650 1.00 88.12 93 PHE A N 1
ATOM 785 C CA . PHE A 1 93 ? 9.912 0.026 -10.921 1.00 88.12 93 PHE A CA 1
ATOM 786 C C . PHE A 1 93 ? 10.510 1.242 -11.645 1.00 88.12 93 PHE A C 1
ATOM 788 O O . PHE A 1 93 ? 9.868 2.291 -11.747 1.00 88.12 93 PHE A O 1
ATOM 795 N N . ASN A 1 94 ? 11.717 1.099 -12.197 1.00 86.00 94 ASN A N 1
ATOM 796 C CA . ASN A 1 94 ? 12.424 2.164 -12.908 1.00 86.00 94 ASN A CA 1
ATOM 797 C C . ASN A 1 94 ? 11.789 2.539 -14.257 1.00 86.00 94 ASN A C 1
ATOM 799 O O . ASN A 1 94 ? 12.077 3.622 -14.780 1.00 86.00 94 ASN A O 1
ATOM 803 N N . LYS A 1 95 ? 10.897 1.704 -14.808 1.00 84.75 95 LYS A N 1
ATOM 804 C CA . LYS A 1 95 ? 10.097 2.055 -15.993 1.00 84.75 95 LYS A CA 1
ATOM 805 C C . LYS A 1 95 ? 9.007 3.077 -15.671 1.00 84.75 95 LYS A C 1
ATOM 807 O O . LYS A 1 95 ? 8.467 3.695 -16.585 1.00 84.75 95 LYS A O 1
ATOM 812 N N . ILE A 1 96 ? 8.668 3.303 -14.403 1.00 85.12 96 ILE A N 1
ATOM 813 C CA . ILE A 1 96 ? 7.622 4.256 -14.021 1.00 85.12 96 IL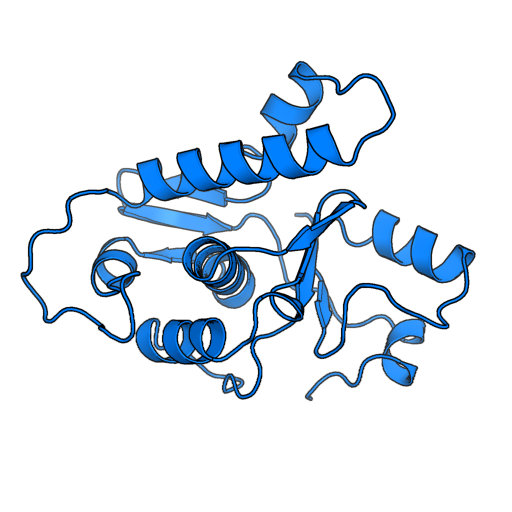E A CA 1
ATOM 814 C C . ILE A 1 96 ? 8.210 5.658 -13.840 1.00 85.12 96 ILE A C 1
ATOM 816 O O . ILE A 1 96 ? 9.100 5.886 -13.018 1.00 85.12 96 ILE A O 1
ATOM 820 N N . ASP A 1 97 ? 7.669 6.640 -14.567 1.00 82.50 97 ASP A N 1
ATOM 821 C CA . ASP A 1 97 ? 7.906 8.044 -14.252 1.00 82.50 97 ASP A CA 1
ATOM 822 C C . ASP A 1 97 ? 6.792 8.545 -13.336 1.00 82.50 97 ASP A C 1
ATOM 824 O O . ASP A 1 97 ? 5.631 8.631 -13.720 1.00 82.50 97 ASP A O 1
ATOM 828 N N . PHE A 1 98 ? 7.137 8.903 -12.103 1.00 79.44 98 PHE A N 1
ATOM 829 C CA . PHE A 1 98 ? 6.139 9.392 -11.152 1.00 79.44 98 PHE A CA 1
ATOM 830 C C . PHE A 1 98 ? 5.662 10.827 -11.446 1.00 79.44 98 PHE A C 1
ATOM 832 O O . PHE A 1 98 ? 4.777 11.317 -10.742 1.00 79.44 98 PHE A O 1
ATOM 839 N N . ARG A 1 99 ? 6.206 11.495 -12.477 1.00 76.19 99 ARG A N 1
ATOM 840 C CA . ARG A 1 99 ? 5.646 12.734 -13.040 1.00 76.19 99 ARG A CA 1
ATOM 841 C C . ARG A 1 99 ? 4.365 12.433 -13.823 1.00 76.19 99 ARG A C 1
ATOM 843 O O . ARG A 1 99 ? 4.055 11.297 -14.167 1.00 76.19 99 ARG A O 1
ATOM 850 N N . THR A 1 100 ? 3.574 13.461 -14.097 1.00 63.25 100 THR A N 1
ATOM 851 C CA . THR A 1 100 ? 2.213 13.317 -14.623 1.00 63.25 100 THR A CA 1
ATOM 852 C C . THR A 1 100 ? 2.148 12.571 -15.966 1.00 63.25 100 THR A C 1
ATOM 854 O O . THR A 1 100 ? 2.469 13.106 -17.021 1.00 63.25 100 THR A O 1
ATOM 857 N N . GLY A 1 101 ? 1.651 11.325 -15.917 1.00 60.91 101 GLY A N 1
ATOM 858 C CA . GLY A 1 101 ? 1.147 10.579 -17.078 1.00 60.91 101 GLY A CA 1
ATOM 859 C C . GLY A 1 101 ? 2.181 9.927 -17.981 1.00 60.91 101 GLY A C 1
ATOM 860 O O . GLY A 1 101 ? 1.893 9.748 -19.159 1.00 60.91 101 GLY A O 1
ATOM 861 N N . ARG A 1 102 ? 3.354 9.558 -17.457 1.00 67.12 102 ARG A N 1
ATOM 862 C CA . ARG A 1 102 ? 4.420 8.974 -18.276 1.00 67.12 102 ARG A CA 1
ATOM 863 C C . ARG A 1 102 ? 4.896 7.646 -17.690 1.00 67.12 102 ARG A C 1
ATOM 865 O O . ARG A 1 102 ? 5.249 7.569 -16.522 1.00 67.12 102 ARG A O 1
ATOM 872 N N . CYS A 1 103 ? 4.953 6.617 -18.524 1.00 76.69 103 CYS A N 1
ATOM 873 C CA . CYS A 1 103 ? 5.855 5.491 -18.302 1.00 76.69 103 CYS A CA 1
ATOM 874 C C . CYS A 1 103 ? 7.068 5.710 -19.208 1.00 76.69 103 CYS A C 1
ATOM 876 O O . CYS A 1 103 ? 6.930 6.201 -20.331 1.00 76.69 103 CYS A O 1
ATOM 878 N N . ARG A 1 104 ? 8.260 5.418 -18.701 1.00 72.81 104 ARG A N 1
ATOM 879 C CA . ARG A 1 104 ? 9.510 5.567 -19.440 1.00 72.81 104 ARG A CA 1
ATOM 880 C C . ARG A 1 104 ? 9.655 4.439 -20.451 1.00 72.81 104 ARG A C 1
ATOM 882 O O . ARG A 1 104 ? 9.201 3.319 -20.225 1.00 72.81 104 ARG A O 1
ATOM 889 N N . LYS A 1 105 ? 10.338 4.745 -21.553 1.00 67.69 105 LYS A N 1
ATOM 890 C CA . LYS A 1 105 ? 10.861 3.724 -22.463 1.00 67.69 105 LYS A CA 1
ATOM 891 C C . LYS A 1 105 ? 12.079 3.038 -21.815 1.00 67.69 105 LYS A C 1
ATOM 893 O O . LYS A 1 105 ? 12.750 3.676 -20.993 1.00 67.69 105 LYS A O 1
ATOM 898 N N . PRO A 1 106 ? 12.383 1.777 -22.177 1.00 54.72 106 PRO A N 1
ATOM 899 C CA . PRO A 1 106 ? 13.618 1.114 -21.759 1.00 54.72 106 PRO A CA 1
ATOM 900 C C . PRO A 1 106 ? 14.846 2.004 -22.034 1.00 54.72 106 PRO A C 1
ATOM 902 O O . PRO A 1 106 ? 14.873 2.715 -23.036 1.00 54.72 106 PRO A O 1
ATOM 905 N N . ASN A 1 107 ? 15.846 1.964 -21.144 1.00 54.84 107 ASN A N 1
ATOM 906 C CA . ASN A 1 107 ? 17.153 2.653 -21.234 1.00 54.84 107 ASN A CA 1
ATOM 907 C C . ASN A 1 107 ? 17.224 4.144 -20.836 1.00 54.84 107 ASN A C 1
ATOM 909 O O . ASN A 1 107 ? 18.289 4.753 -20.931 1.00 54.84 107 ASN A O 1
ATOM 913 N N . GLN A 1 108 ? 16.155 4.750 -20.309 1.00 63.31 108 GLN A N 1
ATOM 914 C CA . GLN A 1 108 ? 16.235 6.108 -19.749 1.00 63.31 108 GLN A CA 1
ATOM 915 C C . GLN A 1 108 ? 16.784 6.071 -18.305 1.00 63.31 108 GLN A C 1
ATOM 917 O O . GLN A 1 108 ? 16.125 5.532 -17.415 1.00 63.31 108 GLN A O 1
ATOM 922 N N . LYS A 1 109 ? 17.974 6.649 -18.045 1.00 48.50 109 LYS A N 1
ATOM 923 C CA . LYS A 1 109 ? 18.624 6.622 -16.711 1.00 48.50 109 LYS A CA 1
ATOM 924 C C . LYS A 1 109 ? 17.661 7.069 -15.594 1.00 48.50 109 LYS A C 1
ATOM 926 O O . LYS A 1 109 ? 17.126 8.183 -15.598 1.00 48.50 109 LYS A O 1
ATOM 931 N N . ALA A 1 110 ? 17.435 6.193 -14.615 1.00 53.84 110 ALA A N 1
ATOM 932 C CA . ALA A 1 110 ? 16.691 6.501 -13.398 1.00 53.84 110 ALA A CA 1
ATOM 933 C C . ALA A 1 110 ? 17.648 7.021 -12.315 1.00 53.84 110 ALA A C 1
ATOM 935 O O . ALA A 1 110 ? 18.657 6.396 -12.014 1.00 53.84 110 ALA A O 1
ATOM 936 N N . ALA A 1 111 ? 17.333 8.172 -11.713 1.00 53.50 111 ALA A N 1
ATOM 937 C CA . ALA A 1 111 ? 18.201 8.827 -10.728 1.00 53.50 111 ALA A CA 1
ATOM 938 C C . ALA A 1 111 ? 18.006 8.326 -9.277 1.00 53.50 111 ALA A C 1
ATOM 940 O O . ALA A 1 111 ? 18.587 8.889 -8.350 1.00 53.50 111 ALA A O 1
ATOM 941 N N . ARG A 1 112 ? 17.176 7.298 -9.030 1.00 60.19 112 ARG A N 1
ATOM 942 C CA . ARG A 1 112 ? 16.949 6.731 -7.684 1.00 60.19 112 ARG A CA 1
ATOM 943 C C . ARG A 1 112 ? 16.706 5.223 -7.753 1.00 60.19 112 ARG A C 1
ATOM 945 O O . ARG A 1 112 ? 15.778 4.809 -8.433 1.00 60.19 112 ARG A O 1
ATOM 952 N N . ASN A 1 113 ? 17.498 4.451 -7.009 1.00 80.56 113 ASN A N 1
ATOM 953 C CA . ASN A 1 113 ? 17.313 3.010 -6.821 1.00 80.56 113 ASN A CA 1
ATOM 954 C C . ASN A 1 113 ? 16.083 2.716 -5.930 1.00 80.56 113 ASN A C 1
ATOM 956 O O . ASN A 1 113 ? 15.595 3.589 -5.192 1.00 80.56 113 ASN A O 1
ATOM 960 N N . LEU A 1 114 ? 15.541 1.504 -6.041 1.00 88.06 114 LEU A N 1
ATOM 961 C CA . LEU A 1 114 ? 14.329 1.063 -5.345 1.00 88.06 114 LEU A CA 1
ATOM 962 C C . LEU A 1 114 ? 14.503 1.130 -3.823 1.00 88.06 114 LEU A C 1
ATOM 964 O O . LEU A 1 114 ? 13.633 1.642 -3.117 1.00 88.06 114 LEU A O 1
ATOM 968 N N . GLU A 1 115 ? 15.679 0.746 -3.338 1.00 87.56 115 GLU A N 1
ATOM 969 C CA . GLU A 1 115 ? 16.094 0.842 -1.939 1.00 87.56 115 GLU A CA 1
ATOM 970 C C . GLU A 1 115 ? 15.869 2.239 -1.334 1.00 87.56 115 GLU A C 1
ATOM 972 O O . GLU A 1 115 ? 15.173 2.396 -0.326 1.00 87.56 115 GLU A O 1
ATOM 977 N N . LYS A 1 116 ? 16.381 3.302 -1.978 1.00 86.75 116 LYS A N 1
ATOM 978 C CA . LYS A 1 116 ? 16.159 4.683 -1.515 1.00 86.75 116 LYS A CA 1
ATOM 979 C C . LYS A 1 116 ? 14.675 5.031 -1.502 1.00 86.75 116 LYS A C 1
ATOM 981 O O . LYS A 1 116 ? 14.224 5.745 -0.606 1.00 86.75 116 LYS A O 1
ATOM 986 N N . SER A 1 117 ? 13.904 4.549 -2.478 1.00 87.81 117 SER A N 1
ATOM 987 C CA . SER A 1 117 ? 12.457 4.788 -2.516 1.00 87.81 117 SER A CA 1
ATOM 988 C C . SER A 1 117 ? 11.734 4.120 -1.343 1.00 87.81 117 SER A C 1
ATOM 990 O O . SER A 1 117 ? 10.843 4.745 -0.769 1.00 87.81 117 SER A O 1
ATOM 992 N N . ILE A 1 118 ? 12.142 2.915 -0.940 1.00 87.69 118 ILE A N 1
ATOM 993 C CA . ILE A 1 118 ? 11.601 2.200 0.228 1.00 87.69 118 ILE A CA 1
ATOM 994 C C . ILE A 1 118 ? 11.976 2.911 1.526 1.00 87.69 118 ILE A C 1
ATOM 996 O O . ILE A 1 118 ? 11.118 3.140 2.378 1.00 87.69 118 ILE A O 1
ATOM 1000 N N . ASN A 1 119 ? 13.224 3.363 1.650 1.00 84.94 119 ASN A N 1
ATOM 1001 C CA . ASN A 1 119 ? 13.674 4.123 2.817 1.00 84.94 119 ASN A CA 1
ATOM 1002 C C . ASN A 1 119 ? 12.920 5.455 2.975 1.00 84.94 119 ASN A C 1
ATOM 1004 O O . ASN A 1 119 ? 12.550 5.843 4.088 1.00 84.94 119 ASN A O 1
ATOM 1008 N N . ILE A 1 120 ? 12.634 6.145 1.865 1.00 86.75 120 ILE A N 1
ATOM 1009 C CA . ILE A 1 120 ? 11.771 7.334 1.867 1.00 86.75 120 ILE A CA 1
ATOM 1010 C C . ILE A 1 120 ? 10.343 6.954 2.274 1.00 86.75 120 ILE A C 1
ATOM 1012 O O . ILE A 1 120 ? 9.757 7.640 3.111 1.00 86.75 120 ILE A O 1
ATOM 1016 N N . LEU A 1 121 ? 9.790 5.864 1.729 1.00 87.44 121 LEU A N 1
ATOM 1017 C CA . LEU A 1 121 ? 8.457 5.381 2.092 1.00 87.44 121 LEU A CA 1
ATOM 1018 C C . LEU A 1 121 ? 8.358 5.136 3.604 1.00 87.44 121 LEU A C 1
ATOM 1020 O O . LEU A 1 121 ? 7.470 5.704 4.233 1.00 87.44 121 LEU A O 1
ATOM 1024 N N . LYS A 1 122 ? 9.314 4.411 4.207 1.00 84.44 122 LYS A N 1
ATOM 1025 C CA . LYS A 1 122 ? 9.386 4.201 5.667 1.00 84.44 122 LYS A CA 1
ATOM 1026 C C . LYS A 1 122 ? 9.286 5.507 6.432 1.00 84.44 122 LYS A C 1
ATOM 1028 O O . LYS A 1 122 ? 8.488 5.630 7.362 1.00 84.44 122 LYS A O 1
ATOM 1033 N N . ARG A 1 123 ? 10.123 6.474 6.060 1.00 84.31 123 ARG A N 1
ATOM 1034 C CA . ARG A 1 123 ? 10.218 7.756 6.758 1.00 84.31 123 ARG A CA 1
ATOM 1035 C C . ARG A 1 123 ? 8.904 8.528 6.691 1.00 84.31 123 ARG A C 1
ATOM 1037 O O . ARG A 1 123 ? 8.471 9.080 7.697 1.00 84.31 123 ARG A O 1
ATOM 1044 N N . GLU A 1 124 ? 8.264 8.548 5.528 1.00 87.06 124 GLU A N 1
ATOM 1045 C CA . GLU A 1 124 ? 7.006 9.270 5.336 1.00 87.06 124 GLU A CA 1
ATOM 1046 C C . GLU A 1 124 ? 5.830 8.606 6.061 1.00 87.06 124 GLU A C 1
ATOM 1048 O O . GLU A 1 124 ? 4.996 9.307 6.633 1.00 87.06 124 GLU A O 1
ATOM 1053 N N . ILE A 1 125 ? 5.783 7.272 6.118 1.00 85.12 125 ILE A N 1
ATOM 1054 C CA . ILE A 1 125 ? 4.777 6.557 6.916 1.00 85.12 125 ILE A CA 1
ATOM 1055 C C . ILE A 1 125 ? 4.998 6.798 8.412 1.00 85.12 125 ILE A C 1
ATOM 1057 O O . ILE A 1 125 ? 4.045 7.137 9.113 1.00 85.12 125 ILE A O 1
ATOM 1061 N N . LYS A 1 126 ? 6.257 6.753 8.880 1.00 82.25 126 LYS A N 1
ATOM 1062 C CA . LYS A 1 126 ? 6.620 7.079 10.273 1.00 82.25 126 LYS A CA 1
ATOM 1063 C C . LYS A 1 126 ? 6.074 8.443 10.677 1.00 82.25 126 LYS A C 1
ATOM 1065 O O . LYS A 1 126 ? 5.424 8.568 11.708 1.00 82.25 126 LYS A O 1
ATOM 1070 N N . LYS A 1 127 ? 6.306 9.461 9.842 1.00 84.94 127 LYS A N 1
ATOM 1071 C CA . LYS A 1 127 ? 5.816 10.825 10.084 1.00 84.94 127 LYS A CA 1
ATOM 1072 C C . LYS A 1 127 ? 4.293 10.881 10.185 1.00 84.94 127 LYS A C 1
ATOM 1074 O O . LYS A 1 127 ? 3.781 11.539 11.081 1.00 84.94 127 LYS A O 1
ATOM 1079 N N . LYS A 1 128 ? 3.572 10.193 9.292 1.00 87.00 128 LYS A N 1
ATOM 1080 C CA . LYS A 1 128 ? 2.098 10.174 9.292 1.00 87.00 128 LYS A CA 1
ATOM 1081 C C . LYS A 1 128 ? 1.531 9.518 10.550 1.00 87.00 128 LYS A C 1
ATOM 1083 O O . LYS A 1 128 ? 0.591 10.051 11.125 1.00 87.00 128 LYS A O 1
ATOM 1088 N N . ILE A 1 129 ? 2.125 8.411 10.995 1.00 82.00 129 ILE A N 1
ATOM 1089 C CA . ILE A 1 129 ? 1.718 7.727 12.229 1.00 82.00 129 ILE A CA 1
ATOM 1090 C C . ILE A 1 129 ? 2.037 8.598 13.444 1.00 82.00 129 ILE A C 1
ATOM 1092 O O . ILE A 1 129 ? 1.161 8.809 14.275 1.00 82.00 129 ILE A O 1
ATOM 1096 N N . LYS A 1 130 ? 3.244 9.175 13.515 1.00 81.50 130 LYS A N 1
ATOM 1097 C CA . LYS A 1 130 ? 3.642 10.087 14.599 1.00 81.50 130 LYS A CA 1
ATOM 1098 C C . LYS A 1 130 ? 2.718 11.304 14.696 1.00 81.50 130 LYS A C 1
ATOM 1100 O O . LYS A 1 130 ? 2.345 11.682 15.793 1.00 81.50 130 LYS A O 1
ATOM 1105 N N . ALA A 1 131 ? 2.312 11.879 13.564 1.00 83.19 131 ALA A N 1
ATOM 1106 C CA . ALA A 1 131 ? 1.390 13.014 13.535 1.00 83.19 131 ALA A CA 1
ATOM 1107 C C . ALA A 1 131 ? -0.042 12.655 13.974 1.00 83.19 131 ALA A C 1
ATOM 1109 O O . ALA A 1 131 ? -0.770 13.522 14.447 1.00 83.19 131 ALA A O 1
ATOM 1110 N N . ALA A 1 132 ? -0.461 11.400 13.796 1.00 78.19 132 ALA A N 1
ATOM 1111 C CA . ALA A 1 132 ? -1.792 10.937 14.183 1.00 78.19 132 ALA A CA 1
ATOM 1112 C C . ALA A 1 132 ? -1.845 10.343 15.601 1.00 78.19 132 ALA A C 1
ATOM 1114 O O . ALA A 1 132 ? -2.911 10.321 16.219 1.00 78.19 132 ALA A O 1
ATOM 1115 N N . SER A 1 133 ? -0.715 9.855 16.120 1.00 69.44 133 SER A N 1
ATOM 1116 C CA . SER A 1 133 ? -0.591 9.378 17.494 1.00 69.44 133 SER A CA 1
ATOM 1117 C C . SER A 1 133 ? -0.645 10.563 18.455 1.00 69.44 133 SER A C 1
ATOM 1119 O O . SER A 1 133 ? 0.248 11.403 18.468 1.00 69.44 133 SER A O 1
ATOM 1121 N N . LYS A 1 134 ? -1.689 10.619 19.287 1.00 60.66 134 LYS A N 1
ATOM 1122 C CA . LYS A 1 134 ? -1.799 11.591 20.390 1.00 60.66 134 LYS A CA 1
ATOM 1123 C C . LYS A 1 134 ? -0.906 11.242 21.593 1.00 60.66 134 LYS A C 1
ATOM 1125 O O . LYS A 1 134 ? -0.792 12.049 22.507 1.00 60.66 134 LYS A O 1
ATOM 1130 N N . ALA A 1 135 ? -0.312 10.048 21.609 1.00 54.88 135 ALA A N 1
ATOM 1131 C CA . ALA A 1 135 ? 0.572 9.562 22.667 1.00 54.88 135 ALA A CA 1
ATOM 1132 C C . ALA A 1 135 ? 2.054 9.718 22.286 1.00 54.88 135 ALA A C 1
ATOM 1134 O O . ALA A 1 135 ? 2.378 9.819 21.097 1.00 54.88 135 ALA A O 1
ATOM 1135 N N . VAL A 1 136 ? 2.937 9.683 23.297 1.00 56.00 136 VAL A N 1
ATOM 1136 C CA . VAL A 1 136 ? 4.400 9.620 23.141 1.00 56.00 136 VAL A CA 1
ATOM 1137 C C . VAL A 1 136 ? 4.732 8.492 22.168 1.00 56.00 136 VAL A C 1
ATOM 1139 O O . VAL A 1 136 ? 4.503 7.317 22.440 1.00 56.00 136 VAL A O 1
ATOM 1142 N N . PHE A 1 137 ? 5.193 8.871 20.981 1.00 61.94 137 PHE A N 1
ATOM 1143 C CA . PHE A 1 137 ? 5.548 7.923 19.942 1.00 61.94 137 PHE A CA 1
ATOM 1144 C C . PHE A 1 137 ? 6.879 7.274 20.321 1.00 61.94 137 PHE A C 1
ATOM 1146 O O . PHE A 1 137 ? 7.917 7.935 20.255 1.00 61.94 137 PHE A O 1
ATOM 1153 N N . ASP A 1 138 ? 6.837 6.003 20.714 1.00 66.38 138 ASP A N 1
ATOM 1154 C CA . ASP A 1 138 ? 8.037 5.213 20.971 1.00 66.38 138 ASP A CA 1
ATOM 1155 C C . ASP A 1 138 ? 8.820 5.015 19.663 1.00 66.38 138 ASP A C 1
ATOM 1157 O O . ASP A 1 138 ? 8.419 4.300 18.736 1.00 66.38 138 ASP A O 1
ATOM 1161 N N . GLU A 1 139 ? 9.938 5.731 19.571 1.00 64.94 139 GLU A N 1
ATOM 1162 C CA . GLU A 1 139 ? 10.811 5.722 18.409 1.00 64.94 139 GLU A CA 1
AT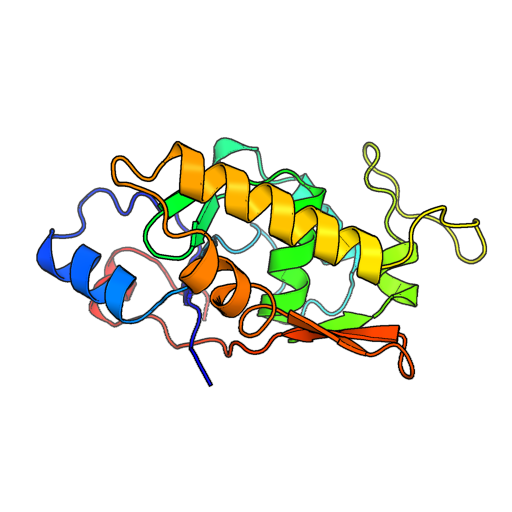OM 1163 C C . GLU A 1 139 ? 11.541 4.387 18.229 1.00 64.94 139 GLU A C 1
ATOM 1165 O O . GLU A 1 139 ? 11.859 4.053 17.082 1.00 64.94 139 GLU A O 1
ATOM 1170 N N . GLU A 1 140 ? 11.813 3.655 19.314 1.00 62.44 140 GLU A N 1
ATOM 1171 C CA . GLU A 1 140 ? 12.563 2.397 19.296 1.00 62.44 140 GLU A CA 1
ATOM 1172 C C . GLU A 1 140 ? 11.677 1.254 18.815 1.00 62.44 140 GLU A C 1
ATOM 1174 O O . GLU A 1 140 ? 11.981 0.669 17.773 1.00 62.44 140 GLU A O 1
ATOM 1179 N N . SER A 1 141 ? 10.500 1.059 19.421 1.00 61.34 141 SER A N 1
ATOM 1180 C CA . SER A 1 141 ? 9.538 0.039 18.968 1.00 61.34 141 SER A CA 1
ATOM 1181 C C . SER A 1 141 ? 9.145 0.198 17.492 1.00 61.34 141 SER A C 1
ATOM 1183 O O . SER A 1 141 ? 8.976 -0.779 16.762 1.00 61.34 141 SER A O 1
ATOM 1185 N N . TYR A 1 142 ? 9.033 1.435 16.988 1.00 61.12 142 TYR A N 1
ATOM 1186 C CA . TYR A 1 142 ? 8.697 1.667 15.579 1.00 61.12 142 TYR A CA 1
ATOM 1187 C C . TYR A 1 142 ? 9.862 1.413 14.608 1.00 61.12 142 TYR A C 1
ATOM 1189 O O . TYR A 1 142 ? 9.639 1.076 13.436 1.00 61.12 142 TYR A O 1
ATOM 1197 N N . LYS A 1 143 ? 11.117 1.634 15.035 1.00 56.19 143 LYS A N 1
ATOM 1198 C CA . LYS A 1 143 ? 12.289 1.395 14.173 1.00 56.19 143 LYS A CA 1
ATOM 1199 C C . LYS A 1 143 ? 12.313 -0.058 13.703 1.00 56.19 143 LYS A C 1
ATOM 1201 O O . LYS A 1 143 ? 12.556 -0.263 12.502 1.00 56.19 143 LYS A O 1
ATOM 1206 N N . ASP A 1 144 ? 11.949 -0.973 14.596 1.00 53.81 144 ASP A N 1
ATOM 1207 C CA . ASP A 1 144 ? 11.823 -2.403 14.341 1.00 53.81 144 ASP A CA 1
ATOM 1208 C C . ASP A 1 144 ? 10.582 -2.735 13.503 1.00 53.81 144 ASP A C 1
ATOM 1210 O O . ASP A 1 144 ? 10.667 -3.495 12.540 1.00 53.81 144 ASP A O 1
ATOM 1214 N N . ASP A 1 145 ? 9.441 -2.097 13.762 1.00 57.53 145 ASP A N 1
ATOM 1215 C CA . ASP A 1 145 ? 8.156 -2.562 13.229 1.00 57.53 145 ASP A CA 1
ATOM 1216 C C . ASP A 1 145 ? 7.920 -2.294 11.723 1.00 57.53 145 ASP A C 1
ATOM 1218 O O . ASP A 1 145 ? 7.147 -3.009 11.095 1.00 57.53 145 ASP A O 1
ATOM 1222 N N . PHE A 1 146 ? 8.579 -1.314 11.081 1.00 55.38 146 PHE A N 1
ATOM 1223 C CA . PHE A 1 146 ? 8.349 -1.033 9.642 1.00 55.38 146 PHE A CA 1
ATOM 1224 C C . PHE A 1 146 ? 9.358 -1.699 8.685 1.00 55.38 146 PHE A C 1
ATOM 1226 O O . PHE A 1 146 ? 8.946 -2.247 7.664 1.00 55.38 146 PHE A O 1
ATOM 1233 N N . ILE A 1 147 ? 10.670 -1.664 8.978 1.00 48.69 147 ILE A N 1
ATOM 1234 C CA . ILE A 1 147 ? 11.691 -2.324 8.121 1.00 48.69 147 ILE A CA 1
ATOM 1235 C C . ILE A 1 147 ? 11.660 -3.838 8.304 1.00 48.69 147 ILE A C 1
ATOM 1237 O O . ILE A 1 147 ? 11.793 -4.573 7.325 1.00 48.69 147 ILE A O 1
ATOM 1241 N N . ASN A 1 148 ? 11.420 -4.322 9.525 1.00 53.56 148 ASN A N 1
ATOM 1242 C CA . ASN A 1 148 ? 11.393 -5.761 9.738 1.00 53.56 148 ASN A CA 1
ATOM 1243 C C . ASN A 1 148 ? 10.074 -6.392 9.289 1.00 53.56 148 ASN A C 1
ATOM 1245 O O . ASN A 1 148 ? 10.098 -7.586 9.005 1.00 53.56 148 ASN A O 1
ATOM 1249 N N . ASN A 1 149 ? 8.979 -5.628 9.128 1.00 64.75 149 ASN A N 1
ATOM 1250 C CA . ASN A 1 149 ? 7.673 -6.214 8.806 1.00 64.75 149 ASN A CA 1
ATOM 1251 C C . ASN A 1 149 ? 7.053 -5.811 7.463 1.00 64.75 149 ASN A C 1
ATOM 1253 O O . ASN A 1 149 ? 6.295 -6.622 6.958 1.00 64.75 149 ASN A O 1
ATOM 1257 N N . LEU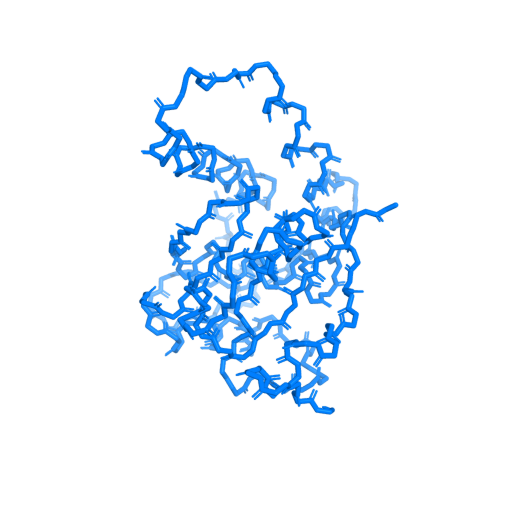 A 1 150 ? 7.310 -4.644 6.846 1.00 75.06 150 LEU A N 1
ATOM 1258 C CA . LEU A 1 150 ? 6.625 -4.299 5.581 1.00 75.06 150 LEU A CA 1
ATOM 1259 C C . LEU A 1 150 ? 7.283 -4.912 4.348 1.00 75.06 150 LEU A C 1
ATOM 1261 O O . LEU A 1 150 ? 6.652 -5.706 3.648 1.00 75.06 150 LEU A O 1
ATOM 1265 N N . ALA A 1 151 ? 8.520 -4.512 4.065 1.00 79.81 151 ALA A N 1
ATOM 1266 C CA . ALA A 1 151 ? 9.263 -4.998 2.915 1.00 79.81 151 ALA A CA 1
ATOM 1267 C C . ALA A 1 151 ? 10.773 -4.947 3.157 1.00 79.81 151 ALA A C 1
ATOM 1269 O O . ALA A 1 151 ? 11.269 -4.018 3.795 1.00 79.81 151 ALA A O 1
ATOM 1270 N N . MET A 1 152 ? 11.489 -5.932 2.621 1.00 85.81 152 MET A N 1
ATOM 1271 C CA . MET A 1 152 ? 12.949 -6.032 2.645 1.00 85.81 152 MET A CA 1
ATOM 1272 C C . MET A 1 152 ? 13.481 -5.859 1.226 1.00 85.81 152 MET A C 1
ATOM 1274 O O . MET A 1 152 ? 12.949 -6.475 0.312 1.00 85.81 152 MET A O 1
ATOM 1278 N N . PHE A 1 153 ? 14.509 -5.033 1.038 1.00 87.62 153 PHE A N 1
ATOM 1279 C CA . PHE A 1 153 ? 15.203 -4.928 -0.245 1.00 87.62 153 PHE A CA 1
ATOM 1280 C C . PHE A 1 153 ? 16.393 -5.886 -0.263 1.00 87.62 153 PHE A C 1
ATOM 1282 O O . PHE A 1 153 ? 17.256 -5.796 0.607 1.00 87.62 153 PHE A O 1
ATOM 1289 N N . ASP A 1 154 ? 16.426 -6.779 -1.244 1.00 88.81 154 ASP A N 1
ATOM 1290 C CA . ASP A 1 154 ? 17.566 -7.637 -1.531 1.00 88.81 154 ASP A CA 1
ATOM 1291 C C . ASP A 1 154 ? 18.459 -6.958 -2.580 1.00 88.81 154 ASP A C 1
ATOM 1293 O O . ASP A 1 154 ? 18.053 -6.700 -3.716 1.00 88.81 154 ASP A O 1
ATOM 1297 N N . SER A 1 155 ? 19.690 -6.642 -2.184 1.00 86.25 155 SER A N 1
ATOM 1298 C CA . SER A 1 155 ? 20.664 -5.967 -3.038 1.00 86.25 155 SER A CA 1
ATOM 1299 C C . SER A 1 155 ? 21.205 -6.852 -4.161 1.00 86.25 155 SER A C 1
ATOM 1301 O O . SER A 1 155 ? 21.606 -6.300 -5.189 1.00 86.25 155 SER A O 1
ATOM 1303 N N . TRP A 1 156 ? 21.192 -8.180 -3.993 1.00 86.81 156 TRP A N 1
ATOM 1304 C CA . TRP A 1 156 ? 21.678 -9.140 -4.987 1.00 86.81 156 TRP A CA 1
ATOM 1305 C C . TRP A 1 156 ? 20.697 -9.265 -6.144 1.00 86.81 156 TRP A C 1
ATOM 1307 O O . TRP A 1 156 ? 21.064 -9.058 -7.300 1.00 86.81 156 TRP A O 1
ATOM 1317 N N . THR A 1 157 ? 19.431 -9.546 -5.833 1.00 89.38 157 THR A N 1
ATOM 1318 C CA . THR A 1 157 ? 18.373 -9.681 -6.846 1.00 89.38 157 THR A CA 1
ATOM 1319 C C . THR A 1 157 ? 17.803 -8.340 -7.299 1.00 89.38 157 THR A C 1
ATOM 1321 O O . THR A 1 157 ? 17.204 -8.266 -8.368 1.00 89.38 157 THR A O 1
ATOM 1324 N N . ARG A 1 158 ? 18.033 -7.257 -6.540 1.00 90.50 158 ARG A N 1
ATOM 1325 C CA . ARG A 1 158 ? 17.451 -5.917 -6.762 1.00 90.50 158 ARG A CA 1
ATOM 1326 C C . ARG A 1 158 ? 15.923 -5.916 -6.639 1.00 90.50 158 ARG A C 1
ATOM 1328 O O . ARG A 1 158 ? 15.253 -5.091 -7.263 1.00 90.50 158 ARG A O 1
ATOM 1335 N N . ILE A 1 159 ? 15.381 -6.803 -5.810 1.00 91.31 159 ILE A N 1
ATOM 1336 C CA . ILE A 1 159 ? 13.946 -6.959 -5.569 1.00 91.31 159 ILE A CA 1
ATOM 1337 C C . ILE A 1 159 ? 13.620 -6.497 -4.150 1.00 91.31 159 ILE A C 1
ATOM 1339 O O . ILE A 1 159 ? 14.386 -6.699 -3.210 1.00 91.31 159 ILE A O 1
ATOM 1343 N N . ALA A 1 160 ? 12.467 -5.860 -3.972 1.00 90.75 160 ALA A N 1
ATOM 1344 C CA . ALA A 1 160 ? 11.903 -5.622 -2.653 1.00 90.75 160 ALA A CA 1
ATOM 1345 C C . ALA A 1 160 ? 10.764 -6.588 -2.372 1.00 90.75 160 ALA A C 1
ATOM 1347 O O . ALA A 1 160 ? 9.789 -6.574 -3.103 1.00 90.75 160 ALA A O 1
ATOM 1348 N N . ILE A 1 161 ? 10.847 -7.364 -1.299 1.00 90.12 161 ILE A N 1
ATOM 1349 C CA . ILE A 1 161 ? 9.906 -8.441 -0.984 1.00 90.12 161 ILE A CA 1
ATOM 1350 C C . ILE A 1 161 ? 9.034 -8.027 0.198 1.00 90.12 161 ILE A C 1
ATOM 1352 O O . ILE A 1 161 ? 9.544 -7.596 1.235 1.00 90.12 161 ILE A O 1
ATOM 1356 N N . CYS A 1 162 ? 7.720 -8.165 0.058 1.00 89.44 162 CYS A N 1
ATOM 1357 C CA . CYS A 1 162 ? 6.737 -7.943 1.104 1.00 89.44 162 CYS A CA 1
ATOM 1358 C C . CYS A 1 162 ? 6.701 -9.115 2.088 1.00 89.44 162 CYS A C 1
ATOM 1360 O O . CYS A 1 162 ? 6.727 -10.282 1.706 1.00 89.44 162 CYS A O 1
ATOM 1362 N N . LYS A 1 163 ? 6.583 -8.809 3.381 1.00 86.19 163 LYS A N 1
ATOM 1363 C CA . LYS A 1 163 ? 6.477 -9.826 4.442 1.00 86.19 163 LYS A CA 1
ATOM 1364 C C . LYS A 1 163 ? 5.039 -10.055 4.921 1.00 86.19 163 LYS A C 1
ATOM 1366 O O . LYS A 1 163 ? 4.827 -10.753 5.915 1.00 86.19 163 LYS A O 1
ATOM 1371 N N . TYR A 1 164 ? 4.054 -9.485 4.228 1.00 85.19 164 TYR A N 1
ATOM 1372 C CA . TYR A 1 164 ? 2.636 -9.683 4.515 1.00 85.19 164 TYR A CA 1
ATOM 1373 C C . TYR A 1 164 ? 1.971 -10.559 3.454 1.00 85.19 164 TYR A C 1
ATOM 1375 O O . TYR A 1 164 ? 2.339 -10.518 2.284 1.00 85.19 164 TYR A O 1
ATOM 1383 N N . ARG A 1 165 ? 0.974 -11.343 3.870 1.00 86.31 165 ARG A N 1
ATOM 1384 C CA . ARG A 1 165 ? 0.118 -12.134 2.972 1.00 86.31 165 ARG A CA 1
ATOM 1385 C C . ARG A 1 165 ? -1.287 -11.537 2.894 1.00 86.31 165 ARG A C 1
ATOM 1387 O O . ARG A 1 165 ? -1.745 -10.972 3.892 1.00 86.31 165 ARG A O 1
ATOM 1394 N N . PRO A 1 166 ? -1.976 -11.665 1.749 1.00 87.94 166 PRO A N 1
ATOM 1395 C CA . PRO A 1 166 ? -3.383 -11.306 1.665 1.00 87.94 166 PRO A CA 1
ATOM 1396 C C . PRO A 1 166 ? -4.198 -12.206 2.590 1.00 87.94 166 PRO A C 1
ATOM 1398 O O . PRO A 1 166 ? -3.957 -13.410 2.668 1.00 87.94 166 PRO A O 1
ATOM 1401 N N . ALA A 1 167 ? -5.181 -11.629 3.270 1.00 88.56 167 ALA A N 1
ATOM 1402 C CA . ALA A 1 167 ? -6.205 -12.382 3.975 1.00 88.56 167 ALA A CA 1
ATOM 1403 C C . ALA A 1 167 ? -7.556 -12.307 3.271 1.00 88.56 167 ALA A C 1
ATOM 1405 O O . ALA A 1 167 ? -7.862 -11.353 2.552 1.00 88.56 167 ALA A O 1
ATOM 1406 N N . HIS A 1 168 ? -8.382 -13.311 3.554 1.00 85.81 168 HIS A N 1
ATOM 1407 C CA . HIS A 1 168 ? -9.790 -13.302 3.194 1.00 85.81 168 HIS A CA 1
ATOM 1408 C C . HIS A 1 168 ? -10.527 -12.176 3.921 1.00 85.81 168 HIS A C 1
ATOM 1410 O O . HIS A 1 168 ? -10.190 -11.814 5.055 1.00 85.81 168 HIS A O 1
ATOM 1416 N N . LEU A 1 169 ? -11.536 -11.627 3.248 1.00 84.00 169 LEU A N 1
ATOM 1417 C CA . LEU A 1 169 ? -12.410 -10.629 3.834 1.00 84.00 169 LEU A CA 1
ATOM 1418 C C . LEU A 1 169 ? -13.223 -11.276 4.968 1.00 84.00 169 LEU A C 1
ATOM 1420 O O . LEU A 1 169 ? -13.865 -12.295 4.730 1.00 84.00 169 LEU A O 1
ATOM 1424 N N . PRO A 1 170 ? -13.219 -10.721 6.193 1.00 83.38 170 PRO A N 1
ATOM 1425 C CA . PRO A 1 170 ? -14.094 -11.209 7.251 1.00 83.38 170 PRO A CA 1
ATOM 1426 C C . PRO A 1 170 ? -15.567 -11.137 6.851 1.00 83.38 170 PRO A C 1
ATOM 1428 O O . PRO A 1 170 ? -16.003 -10.132 6.287 1.00 83.38 170 PRO A O 1
ATOM 1431 N N . SER A 1 171 ? -16.360 -12.127 7.259 1.00 82.38 171 SER A N 1
ATOM 1432 C CA . SER A 1 171 ? -17.804 -12.193 6.977 1.00 82.38 171 SER A CA 1
ATOM 1433 C C . SER A 1 171 ? -18.581 -10.962 7.462 1.00 82.38 171 SER A C 1
ATOM 1435 O O . SER A 1 171 ? -19.504 -10.486 6.801 1.00 82.38 171 SER A O 1
ATOM 1437 N N . TYR A 1 172 ? -18.170 -10.365 8.587 1.00 78.25 172 TYR A N 1
ATOM 1438 C CA . TYR A 1 172 ? -18.767 -9.122 9.086 1.00 78.25 172 TYR A CA 1
ATOM 1439 C C . TYR A 1 172 ? -18.472 -7.909 8.187 1.00 78.25 172 TYR A C 1
ATOM 1441 O O . TYR A 1 172 ? -19.229 -6.937 8.196 1.00 78.25 172 TYR A O 1
ATOM 1449 N N . LEU A 1 173 ? -17.403 -7.964 7.386 1.00 78.06 173 LEU A N 1
ATOM 1450 C CA . LEU A 1 173 ? -17.097 -6.962 6.373 1.00 78.06 173 LEU A CA 1
ATOM 1451 C C . LEU A 1 173 ? -17.714 -7.270 5.015 1.00 78.06 173 LEU A C 1
ATOM 1453 O O . LEU A 1 173 ? -17.914 -6.312 4.287 1.00 78.06 173 LEU A O 1
ATOM 1457 N N . GLU A 1 174 ? -18.076 -8.505 4.668 1.00 73.12 174 GLU A N 1
ATOM 1458 C CA . GLU A 1 174 ? -18.695 -8.830 3.365 1.00 73.12 174 GLU A CA 1
ATOM 1459 C C . GLU A 1 174 ? -19.965 -8.011 3.085 1.00 73.12 174 GLU A C 1
ATOM 1461 O O . GLU A 1 174 ? -20.189 -7.534 1.971 1.00 73.12 174 GLU A O 1
ATOM 1466 N N . LYS A 1 175 ? -20.777 -7.760 4.122 1.00 66.81 175 LYS A N 1
ATOM 1467 C CA . LYS A 1 175 ? -21.998 -6.939 4.015 1.00 66.81 175 LYS A CA 1
ATOM 1468 C C . LYS A 1 175 ? -21.707 -5.466 3.706 1.00 66.81 175 LYS A C 1
ATOM 1470 O O . LYS A 1 175 ? -22.550 -4.769 3.146 1.00 66.81 175 LYS A O 1
ATOM 1475 N N . VAL A 1 176 ? -20.524 -4.979 4.081 1.00 67.94 176 VAL A N 1
ATOM 1476 C CA . VAL A 1 176 ? -20.140 -3.558 4.007 1.00 67.94 176 VAL A CA 1
ATOM 1477 C C . VAL A 1 176 ? -19.150 -3.301 2.866 1.00 67.94 176 VAL A C 1
ATOM 1479 O O . VAL A 1 176 ? -19.208 -2.267 2.200 1.00 67.94 176 VAL A O 1
ATOM 1482 N N . CYS A 1 177 ? -18.266 -4.255 2.609 1.00 64.56 177 CYS A N 1
ATOM 1483 C CA . CYS A 1 177 ? -17.234 -4.287 1.592 1.00 64.56 177 CYS A CA 1
ATOM 1484 C C . CYS A 1 177 ? -17.564 -5.454 0.659 1.00 64.56 177 CYS A C 1
ATOM 1486 O O . CYS A 1 177 ? -17.376 -6.604 1.025 1.00 64.56 177 CYS A O 1
ATOM 1488 N N . LYS A 1 178 ? -18.037 -5.183 -0.562 1.00 56.03 178 LYS A N 1
ATOM 1489 C CA . LYS A 1 178 ? -18.095 -6.246 -1.570 1.00 56.03 178 LYS A CA 1
ATOM 1490 C C . LYS A 1 178 ? -16.658 -6.674 -1.863 1.00 56.03 178 LYS A C 1
ATOM 1492 O O . LYS A 1 178 ? -15.854 -5.835 -2.292 1.00 56.03 178 LYS A O 1
ATOM 1497 N N . GLN A 1 179 ? -16.340 -7.936 -1.601 1.00 48.00 179 GLN A N 1
ATOM 1498 C CA . GLN A 1 179 ? -15.190 -8.568 -2.225 1.00 48.00 179 GLN A CA 1
ATOM 1499 C C . GLN A 1 179 ? -15.540 -8.668 -3.712 1.00 48.00 179 GLN A C 1
ATOM 1501 O O . GLN A 1 179 ? -16.635 -9.112 -4.059 1.00 48.00 179 GLN A O 1
ATOM 1506 N N . GLU A 1 180 ? -14.675 -8.169 -4.591 1.00 47.00 180 GLU A N 1
ATOM 1507 C CA . GLU A 1 180 ? -14.726 -8.692 -5.952 1.00 47.00 180 GLU A CA 1
ATOM 1508 C C . GLU A 1 180 ? -14.244 -10.136 -5.818 1.00 47.00 180 GLU A C 1
ATOM 1510 O O . GLU A 1 180 ? -13.155 -10.372 -5.283 1.00 47.00 180 GLU A O 1
ATOM 1515 N N . SER A 1 181 ? -15.138 -11.066 -6.176 1.00 42.38 181 SER A N 1
ATOM 1516 C CA . SER A 1 181 ? -14.858 -12.490 -6.390 1.00 42.38 181 SER A CA 1
ATOM 1517 C C . SER A 1 181 ? -13.739 -12.674 -7.401 1.00 42.38 181 SER A C 1
ATOM 1519 O O . SER A 1 181 ? -13.193 -11.659 -7.870 1.00 42.38 181 SER A O 1
#

Secondary structure (DSSP, 8-state):
-EEEEEESS-TT-TT--HHHHHHHHHH-SEEEEPPTT--TT---HHHHHHHHHHS-TTT-EEEETTEEEE--HHHHHHHHHHHHHSEEEHHHHHTEETTTTEEPPTT---SS-HHHHHHHHHHHHHHHHHHH--S---HHHHHHHHHTTTEEEETTTTEEEE-EEE-PPPHHHHTTSPPP-

Radius of gyration: 16.38 Å; chains: 1; bounding box: 44×27×46 Å

pLDDT: mean 81.28, std 12.31, range [42.38, 93.81]